Protein AF-A0A8T0TZW9-F1 (afdb_monomer)

pLDDT: mean 78.7, std 15.02, range [40.72, 93.62]

Secondary structure (DSSP, 8-state):
------S---HHHHHHHHHHHHHHH-SS-----HHHHHHHHHHHHHHHHHHHHHHHHHHHT--TT--HHHHHHHHHHHHHHHHHHHHHTT--

Nearest PDB structures (foldseek):
  7e8d-assembly1_E  TM=3.789E-01  e=7.396E+00  Homo sapiens
  8f86-assembly1_A  TM=3.909E-01  e=7.396E+00  Xenopus laevis
  6esi-assembly1_A  TM=3.722E-01  e=7.912E+00  Xenopus laevis

Organism: Panicum virgatum (NCBI:txid38727)

Radius of gyration: 19.27 Å; C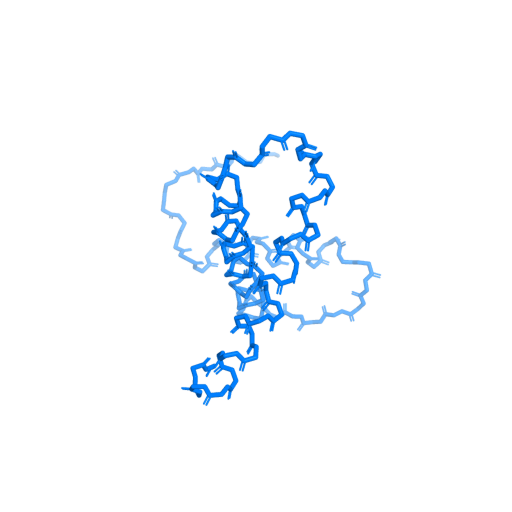α contacts (8 Å, |Δi|>4): 27; chains: 1; bounding box: 53×30×46 Å

Structure (mmCIF, N/CA/C/O backbone):
data_AF-A0A8T0TZW9-F1
#
_entry.id   AF-A0A8T0TZW9-F1
#
loop_
_atom_site.group_PDB
_atom_site.id
_atom_site.type_symbol
_atom_site.label_atom_id
_atom_site.label_alt_id
_atom_site.label_comp_id
_atom_site.label_asym_id
_atom_site.label_entity_id
_atom_site.label_seq_id
_atom_site.pdbx_PDB_ins_code
_atom_site.Cartn_x
_atom_site.Cartn_y
_atom_site.Cartn_z
_atom_site.occupancy
_atom_site.B_iso_or_equiv
_atom_site.auth_seq_id
_atom_site.auth_comp_id
_atom_site.auth_asym_id
_atom_site.auth_atom_id
_atom_site.pdbx_PDB_model_num
ATOM 1 N N . MET A 1 1 ? 28.787 -3.793 -8.088 1.00 44.34 1 MET A N 1
ATOM 2 C CA . MET A 1 1 ? 27.925 -3.127 -7.089 1.00 44.34 1 MET A CA 1
ATOM 3 C C . MET A 1 1 ? 28.022 -1.636 -7.345 1.00 44.34 1 MET A C 1
ATOM 5 O O . MET A 1 1 ? 29.062 -1.069 -7.051 1.00 44.34 1 MET A O 1
ATOM 9 N N . ASN A 1 2 ? 27.009 -1.036 -7.973 1.00 44.66 2 ASN A N 1
ATOM 10 C CA . ASN A 1 2 ? 26.997 0.401 -8.250 1.00 44.66 2 ASN A CA 1
ATOM 11 C C . ASN A 1 2 ? 26.001 1.090 -7.316 1.00 44.66 2 ASN A C 1
ATOM 13 O O . ASN A 1 2 ? 24.903 0.587 -7.087 1.00 44.66 2 ASN A O 1
ATOM 17 N N . ALA A 1 3 ? 26.465 2.185 -6.720 1.00 48.50 3 ALA A N 1
ATOM 18 C CA . ALA A 1 3 ? 25.813 2.918 -5.649 1.00 48.50 3 ALA A CA 1
ATOM 19 C C . ALA A 1 3 ? 24.457 3.497 -6.078 1.00 48.50 3 ALA A C 1
ATOM 21 O O . ALA A 1 3 ? 24.328 4.058 -7.165 1.00 48.50 3 ALA A O 1
ATOM 22 N N . VAL A 1 4 ? 23.468 3.417 -5.183 1.00 55.50 4 VAL A N 1
ATOM 23 C CA . VAL A 1 4 ? 22.208 4.161 -5.298 1.00 55.50 4 VAL A CA 1
ATOM 24 C C . VAL A 1 4 ? 22.530 5.643 -5.095 1.00 55.50 4 VAL A C 1
ATOM 26 O O . VAL A 1 4 ? 22.691 6.113 -3.971 1.00 55.50 4 VAL A O 1
ATOM 29 N N . GLN A 1 5 ? 22.694 6.363 -6.204 1.00 50.56 5 GLN A N 1
ATOM 30 C CA . GLN A 1 5 ? 22.823 7.817 -6.232 1.00 50.56 5 GLN A CA 1
ATOM 31 C C . GLN A 1 5 ? 21.423 8.418 -6.062 1.00 50.56 5 GLN A C 1
ATOM 33 O O . GLN A 1 5 ? 20.541 8.223 -6.897 1.00 50.56 5 GLN A O 1
ATOM 38 N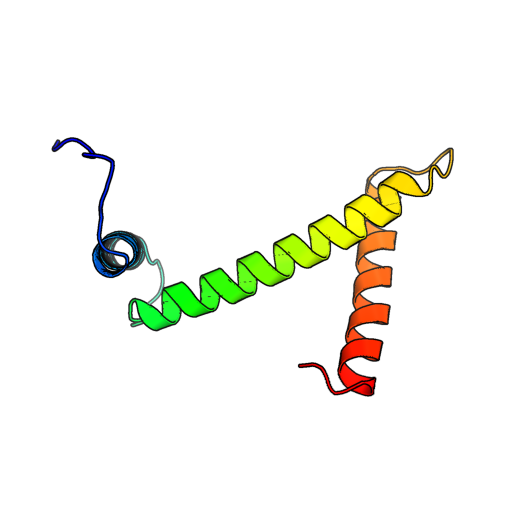 N . GLY A 1 6 ? 21.205 9.068 -4.921 1.00 66.19 6 GLY A N 1
AT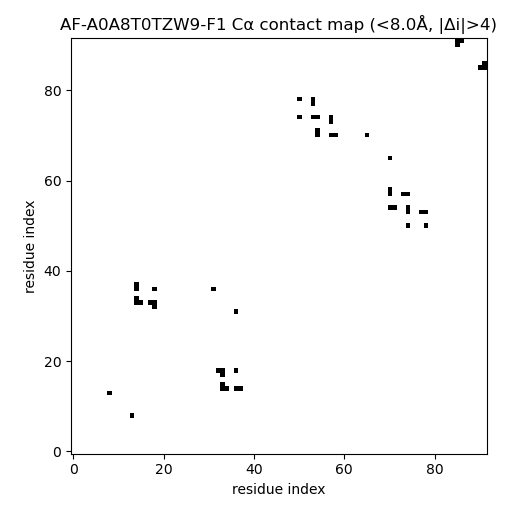OM 39 C CA . GLY A 1 6 ? 19.965 9.759 -4.598 1.00 66.19 6 GLY A CA 1
ATOM 40 C C . GLY A 1 6 ? 19.917 11.182 -5.155 1.00 66.19 6 GLY A C 1
ATOM 41 O O . GLY A 1 6 ? 20.957 11.807 -5.340 1.00 66.19 6 GLY A O 1
ATOM 42 N N . VAL A 1 7 ? 18.674 11.663 -5.284 1.00 55.53 7 VAL A N 1
ATOM 43 C CA . VAL A 1 7 ? 18.208 13.007 -5.681 1.00 55.53 7 VAL A CA 1
ATOM 44 C C . VAL A 1 7 ? 18.164 13.215 -7.203 1.00 55.53 7 VAL A C 1
ATOM 46 O O . VAL A 1 7 ? 19.188 13.315 -7.854 1.00 55.53 7 VAL A O 1
ATOM 49 N N . ASP A 1 8 ? 16.941 13.276 -7.745 1.00 59.41 8 ASP A N 1
ATOM 50 C CA . ASP A 1 8 ? 16.565 13.416 -9.167 1.00 59.41 8 ASP A CA 1
ATOM 51 C C . ASP A 1 8 ? 16.648 12.175 -10.066 1.00 59.41 8 ASP A C 1
ATOM 53 O O . ASP A 1 8 ? 17.144 12.215 -11.190 1.00 59.41 8 ASP A O 1
ATOM 57 N N . GLN A 1 9 ? 16.009 11.079 -9.645 1.00 57.66 9 GLN A N 1
ATOM 58 C CA . GLN A 1 9 ? 15.473 10.153 -10.643 1.00 57.66 9 GLN A CA 1
ATOM 59 C C . GLN A 1 9 ? 14.185 10.743 -11.235 1.00 57.66 9 GLN A C 1
ATOM 61 O O . GLN A 1 9 ? 13.200 10.871 -10.495 1.00 57.66 9 GLN A O 1
ATOM 66 N N . PRO A 1 10 ? 14.132 11.101 -12.537 1.00 69.00 10 PRO A N 1
ATOM 67 C CA . PRO A 1 10 ? 12.867 11.417 -13.177 1.00 69.00 10 PRO A CA 1
ATOM 68 C C . PRO A 1 10 ? 11.880 10.285 -12.899 1.00 69.00 10 PRO A C 1
ATOM 70 O O . PRO A 1 10 ? 12.252 9.116 -12.920 1.00 69.00 10 PRO A O 1
ATOM 73 N N . ARG A 1 11 ? 10.619 10.631 -12.619 1.00 65.06 11 ARG A N 1
ATOM 74 C CA . ARG A 1 11 ? 9.539 9.698 -12.228 1.00 65.06 11 ARG A CA 1
ATOM 75 C C . ARG A 1 11 ? 9.498 8.403 -13.060 1.00 65.06 11 ARG A C 1
ATOM 77 O O . ARG A 1 11 ? 9.078 7.375 -12.536 1.00 65.06 11 ARG A O 1
ATOM 84 N N . ALA A 1 12 ? 9.909 8.473 -14.327 1.00 68.44 12 ALA A N 1
ATOM 85 C CA . ALA A 1 12 ? 10.071 7.330 -15.220 1.00 68.44 12 ALA A CA 1
ATOM 86 C C . ALA A 1 12 ? 11.093 6.299 -14.694 1.00 68.44 12 ALA A C 1
ATOM 88 O O . ALA A 1 12 ? 10.723 5.144 -14.506 1.00 68.44 12 ALA A O 1
ATOM 89 N N . ILE A 1 13 ? 12.306 6.729 -14.322 1.00 82.62 13 ILE A N 1
ATOM 90 C CA . ILE A 1 13 ? 13.397 5.855 -13.850 1.00 82.62 13 ILE A CA 1
ATOM 91 C C . ILE A 1 13 ? 13.000 5.096 -12.578 1.00 82.62 13 ILE A C 1
ATOM 93 O O . ILE A 1 13 ? 13.293 3.912 -12.435 1.00 82.62 13 ILE A O 1
ATOM 97 N N . TYR A 1 14 ? 12.262 5.741 -11.669 1.00 85.31 14 TYR A N 1
ATOM 98 C CA . TYR A 1 14 ? 11.792 5.082 -10.447 1.00 85.31 14 TYR A CA 1
ATOM 99 C C . TYR A 1 14 ? 10.927 3.845 -10.746 1.00 85.31 14 TYR A C 1
ATOM 101 O O . TYR A 1 14 ? 11.121 2.783 -10.154 1.00 85.31 14 TYR A O 1
ATOM 109 N N . TRP A 1 15 ? 9.976 3.970 -11.677 1.00 88.75 15 TRP A N 1
ATOM 110 C CA . TRP A 1 15 ? 9.109 2.853 -12.053 1.00 88.75 15 TRP A CA 1
ATOM 111 C C . TRP A 1 15 ? 9.800 1.841 -12.958 1.00 88.75 15 TRP A C 1
ATOM 113 O O . TRP A 1 15 ? 9.458 0.666 -12.880 1.00 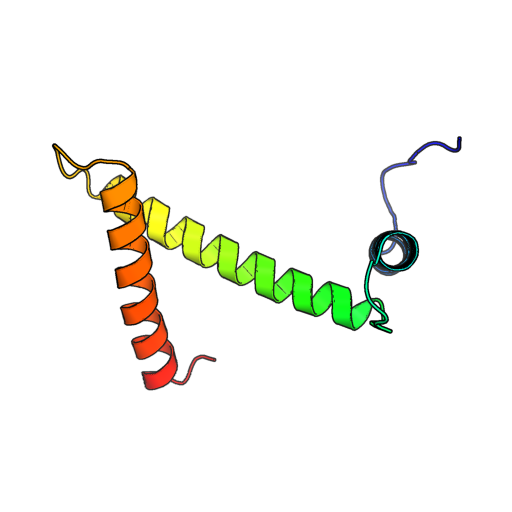88.75 15 TRP A O 1
ATOM 123 N N . GLU A 1 16 ? 10.776 2.265 -13.759 1.00 89.31 16 GLU A N 1
ATOM 124 C CA . GLU A 1 16 ? 11.626 1.368 -14.549 1.00 89.31 16 GLU A CA 1
ATOM 125 C C . GLU A 1 16 ? 12.417 0.416 -13.644 1.00 89.31 16 GLU A C 1
ATOM 127 O O . GLU A 1 16 ? 12.342 -0.795 -13.833 1.00 89.31 16 GLU A O 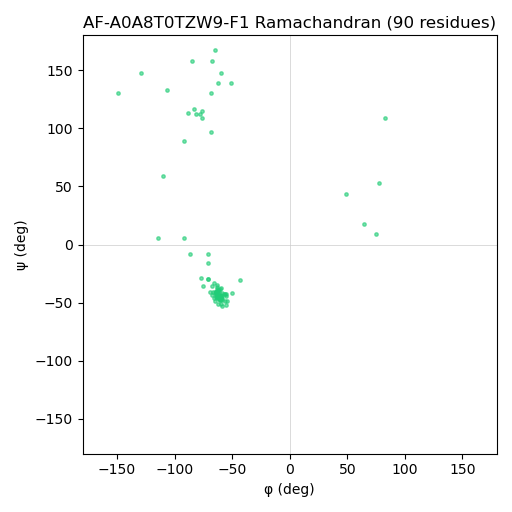1
ATOM 132 N N . ILE A 1 17 ? 13.054 0.922 -12.582 1.00 91.12 17 ILE A N 1
ATOM 133 C CA . ILE A 1 17 ? 13.781 0.080 -11.615 1.00 91.12 17 ILE A CA 1
ATOM 134 C C . ILE A 1 17 ? 12.839 -0.912 -10.924 1.00 91.12 17 ILE A C 1
ATOM 136 O O . ILE A 1 17 ? 13.159 -2.091 -10.772 1.00 91.12 17 ILE A O 1
ATOM 140 N N . ILE A 1 18 ? 11.656 -0.451 -10.502 1.00 91.00 18 ILE A N 1
ATOM 141 C CA . ILE A 1 18 ? 10.653 -1.324 -9.877 1.00 91.00 18 ILE A CA 1
ATOM 142 C C . ILE A 1 18 ? 10.171 -2.390 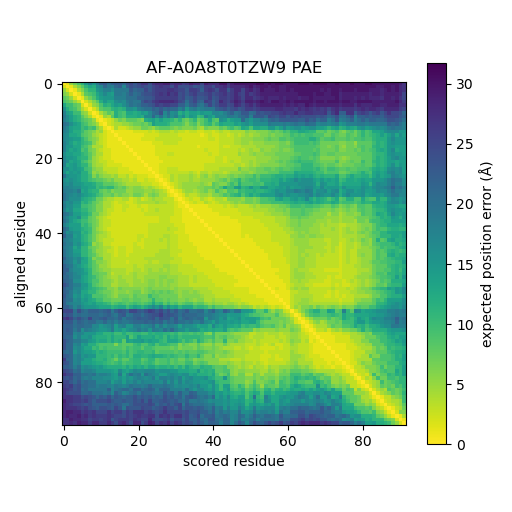-10.861 1.00 91.00 18 ILE A C 1
ATOM 144 O O . ILE A 1 18 ? 9.972 -3.538 -10.467 1.00 91.00 18 ILE A O 1
ATOM 148 N N . HIS A 1 19 ? 9.971 -2.022 -12.123 1.00 92.06 19 HIS A N 1
ATOM 149 C CA . HIS A 1 19 ? 9.548 -2.933 -13.174 1.00 92.06 19 HIS A CA 1
ATOM 150 C C . HIS A 1 19 ? 10.610 -4.002 -13.446 1.00 92.06 19 HIS A C 1
ATOM 152 O O . HIS A 1 19 ? 10.286 -5.187 -13.411 1.00 92.06 19 HIS A O 1
ATOM 158 N N . GLU A 1 20 ? 11.877 -3.621 -13.618 1.00 91.44 20 GLU A N 1
ATOM 159 C CA . GLU A 1 20 ? 12.989 -4.568 -13.765 1.00 91.44 20 GLU A CA 1
ATOM 160 C C . GLU A 1 20 ? 13.068 -5.532 -12.576 1.00 91.44 20 GLU A C 1
ATOM 162 O O . GLU A 1 20 ? 13.103 -6.752 -12.756 1.00 91.44 20 GLU A O 1
ATOM 167 N N . TYR A 1 21 ? 13.007 -5.000 -11.352 1.00 92.56 21 TYR A N 1
ATOM 168 C CA . TYR A 1 21 ? 13.021 -5.816 -10.141 1.00 92.56 21 TYR A CA 1
ATOM 169 C C . TYR A 1 21 ? 11.823 -6.777 -10.075 1.00 92.56 21 TYR A C 1
ATOM 171 O O . TYR A 1 21 ? 11.992 -7.950 -9.738 1.00 92.56 21 TYR A O 1
ATOM 179 N N . TYR A 1 22 ? 10.622 -6.306 -10.422 1.00 90.88 22 TYR A N 1
ATOM 180 C CA . TYR A 1 22 ? 9.403 -7.115 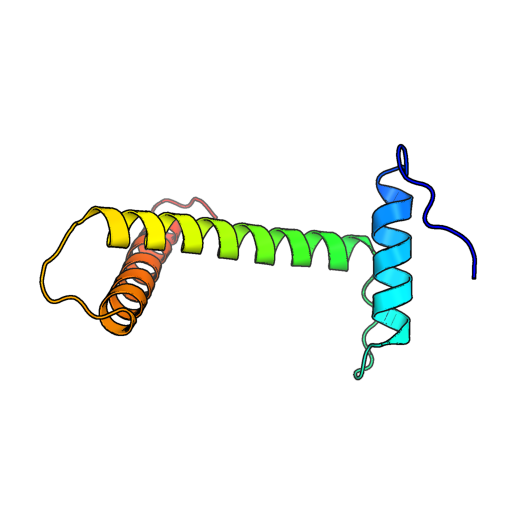-10.456 1.00 90.88 22 TYR A CA 1
ATOM 181 C C . TYR A 1 22 ? 9.506 -8.261 -11.467 1.00 90.88 22 TYR A C 1
ATOM 183 O O . TYR A 1 22 ? 9.164 -9.394 -11.138 1.00 90.88 22 TYR A O 1
ATOM 191 N N . HIS A 1 23 ? 10.007 -7.995 -12.674 1.00 91.56 23 HIS A N 1
ATOM 192 C CA . HIS A 1 23 ? 10.140 -9.014 -13.715 1.00 91.56 23 HIS A CA 1
ATOM 193 C C . HIS A 1 23 ? 11.235 -10.041 -13.418 1.00 91.56 23 HIS A C 1
ATOM 195 O O . HIS A 1 23 ? 11.086 -11.196 -13.813 1.00 91.56 23 HIS A O 1
ATOM 201 N N . LEU A 1 24 ? 12.288 -9.656 -12.692 1.00 93.62 24 LEU A N 1
ATOM 202 C CA . LEU A 1 24 ? 13.349 -10.572 -12.273 1.00 93.62 24 LEU A CA 1
ATOM 203 C C . LEU A 1 24 ? 12.893 -11.565 -11.187 1.00 93.62 24 LEU A C 1
ATOM 205 O O . LEU A 1 24 ? 13.408 -12.676 -11.126 1.00 93.62 24 LEU A O 1
ATOM 209 N N . HIS A 1 25 ? 11.931 -11.177 -10.342 1.00 92.62 25 HIS A N 1
ATOM 210 C CA . HIS A 1 25 ? 11.509 -11.957 -9.168 1.00 92.62 25 HIS A CA 1
ATOM 211 C C . HIS A 1 25 ? 10.066 -12.477 -9.246 1.00 92.62 25 HIS A C 1
ATOM 213 O O . HIS A 1 25 ? 9.563 -13.033 -8.268 1.00 92.62 25 HIS A O 1
ATOM 219 N N . LYS A 1 26 ? 9.359 -12.290 -10.368 1.00 89.19 26 LYS A N 1
ATOM 220 C CA . LYS A 1 26 ? 8.000 -12.826 -10.521 1.00 89.19 26 LYS A CA 1
ATOM 221 C C . LYS A 1 26 ? 8.047 -14.356 -10.591 1.00 89.19 26 LYS A C 1
ATOM 223 O O . LYS A 1 26 ? 8.781 -14.933 -11.384 1.00 89.19 26 LYS A O 1
ATOM 228 N N . GLU A 1 27 ? 7.210 -15.011 -9.794 1.00 92.50 27 GLU A N 1
ATOM 229 C CA . GLU A 1 27 ? 7.048 -16.475 -9.816 1.00 92.50 27 GLU A CA 1
ATOM 230 C C . GLU A 1 27 ? 6.014 -16.941 -10.855 1.00 92.50 27 GLU A C 1
ATOM 232 O O . GLU A 1 27 ? 5.846 -18.134 -11.093 1.00 92.50 27 GLU A O 1
ATOM 237 N N . PHE A 1 28 ? 5.290 -16.002 -11.466 1.00 89.31 28 PHE A N 1
ATOM 238 C CA . PHE A 1 28 ? 4.194 -16.264 -12.393 1.00 89.31 28 PHE A CA 1
ATOM 239 C C . PHE A 1 28 ? 4.382 -15.472 -13.681 1.00 89.31 28 PHE A C 1
ATOM 241 O O . PHE A 1 28 ? 4.896 -14.349 -13.666 1.00 89.31 28 PHE A O 1
ATOM 248 N N . ASP A 1 29 ? 3.926 -16.035 -14.800 1.00 83.19 29 ASP A N 1
ATOM 249 C CA . ASP A 1 29 ? 4.054 -15.347 -16.073 1.00 83.19 29 ASP A CA 1
ATOM 250 C C . ASP A 1 29 ? 3.028 -14.218 -16.198 1.00 83.19 29 ASP A C 1
ATOM 252 O O . ASP A 1 29 ? 1.813 -14.415 -16.269 1.00 83.19 29 ASP A O 1
ATOM 256 N N . ASN A 1 30 ? 3.533 -12.993 -16.130 1.00 82.50 30 ASN A N 1
ATOM 257 C CA . ASN A 1 30 ? 2.742 -11.786 -16.212 1.00 82.50 30 ASN A CA 1
ATOM 258 C C . ASN A 1 30 ? 3.552 -10.657 -16.845 1.00 82.50 30 ASN A C 1
ATOM 260 O O . ASN A 1 30 ? 4.672 -10.384 -16.408 1.00 82.50 30 ASN A O 1
ATOM 264 N N . ASP A 1 31 ? 2.961 -9.995 -17.839 1.00 84.38 31 ASP A N 1
ATOM 265 C CA . ASP A 1 31 ? 3.619 -8.952 -18.628 1.00 84.38 31 ASP A CA 1
ATOM 266 C C . ASP A 1 31 ? 3.048 -7.556 -18.327 1.00 84.38 31 ASP A C 1
ATOM 268 O O . ASP A 1 31 ? 2.440 -6.881 -19.158 1.00 84.38 31 ASP A O 1
ATOM 272 N N . ARG A 1 32 ? 3.131 -7.149 -17.055 1.00 86.94 32 ARG A N 1
ATOM 273 C CA . ARG A 1 32 ? 2.661 -5.831 -16.608 1.00 86.94 32 ARG A CA 1
ATOM 274 C C . ARG A 1 32 ? 3.724 -4.777 -16.872 1.00 86.94 32 ARG A C 1
ATOM 276 O O . ARG A 1 32 ? 4.729 -4.752 -16.181 1.00 86.94 32 ARG A O 1
ATOM 283 N N . ASN A 1 33 ? 3.405 -3.817 -17.732 1.00 89.06 33 ASN A N 1
ATOM 284 C CA . ASN A 1 33 ? 4.244 -2.635 -17.913 1.00 89.06 33 ASN A CA 1
ATOM 285 C C . ASN A 1 33 ? 4.317 -1.738 -16.652 1.00 89.06 33 ASN A C 1
ATOM 287 O O . ASN A 1 33 ? 3.508 -1.850 -15.719 1.00 89.06 33 ASN A O 1
ATOM 291 N N . CYS A 1 34 ? 5.261 -0.790 -16.656 1.00 89.94 34 CYS A N 1
ATOM 292 C CA . CYS A 1 34 ? 5.487 0.174 -15.572 1.00 89.94 34 CYS A CA 1
ATOM 293 C C . CYS A 1 34 ? 4.208 0.906 -15.124 1.00 89.94 34 CYS A C 1
ATOM 295 O O . CYS A 1 34 ? 3.962 1.047 -13.926 1.00 89.94 34 CYS A O 1
ATOM 297 N N . ASN A 1 35 ? 3.354 1.325 -16.066 1.00 89.12 35 ASN A N 1
ATOM 298 C CA . ASN A 1 35 ? 2.113 2.046 -15.759 1.00 89.12 35 ASN A CA 1
ATOM 299 C C . ASN A 1 35 ? 1.110 1.165 -15.004 1.00 89.12 35 ASN A C 1
ATOM 301 O O . ASN A 1 35 ? 0.480 1.619 -14.047 1.00 89.12 35 ASN A O 1
ATOM 305 N N . CYS A 1 36 ? 0.985 -0.105 -15.391 1.00 89.88 36 CYS A N 1
ATOM 306 C CA . CYS A 1 36 ? 0.144 -1.077 -14.699 1.00 89.88 36 CYS A CA 1
ATOM 307 C C . CYS A 1 36 ? 0.621 -1.311 -13.259 1.00 89.88 36 CYS A C 1
ATOM 309 O O . CYS A 1 36 ? -0.203 -1.416 -12.347 1.00 89.88 36 CYS A O 1
ATOM 311 N N . LEU A 1 37 ? 1.938 -1.381 -13.034 1.00 91.06 37 LEU A N 1
ATOM 312 C CA . LEU A 1 37 ? 2.509 -1.501 -11.689 1.00 91.06 37 LEU A CA 1
ATOM 313 C C . LEU A 1 37 ? 2.242 -0.242 -10.857 1.00 91.06 37 LEU A C 1
ATOM 315 O O . LEU A 1 37 ? 1.755 -0.355 -9.730 1.00 91.06 37 LEU A O 1
ATOM 319 N N . ALA A 1 38 ? 2.459 0.938 -11.440 1.00 91.56 38 ALA A N 1
ATOM 320 C CA . ALA A 1 38 ? 2.217 2.219 -10.790 1.00 91.56 38 ALA A CA 1
ATOM 321 C C . ALA A 1 38 ? 0.760 2.399 -10.362 1.00 91.56 38 ALA A C 1
ATOM 323 O O . ALA A 1 38 ? 0.477 2.756 -9.217 1.00 91.56 38 ALA A O 1
ATOM 324 N N . HIS A 1 39 ? -0.177 2.097 -11.260 1.00 90.56 39 HIS A N 1
ATOM 325 C CA . HIS A 1 39 ? -1.602 2.206 -10.979 1.00 90.56 39 HIS A CA 1
ATOM 326 C C . HIS A 1 39 ? -2.042 1.241 -9.870 1.00 90.56 39 HIS A C 1
ATOM 328 O O . HIS A 1 39 ? -2.721 1.641 -8.924 1.00 90.56 39 HIS A O 1
ATOM 334 N N . ARG A 1 40 ? -1.598 -0.022 -9.926 1.00 91.69 40 ARG A N 1
ATOM 335 C CA . ARG A 1 40 ? -1.913 -1.018 -8.890 1.00 91.69 40 ARG A CA 1
ATOM 336 C C . ARG A 1 40 ? -1.331 -0.641 -7.534 1.00 91.69 40 ARG A C 1
ATOM 338 O O . ARG A 1 40 ? -2.020 -0.784 -6.527 1.00 91.69 40 ARG A O 1
ATOM 345 N N . TRP A 1 41 ? -0.096 -0.143 -7.503 1.00 92.94 41 TRP A N 1
ATOM 346 C CA . TRP A 1 41 ? 0.498 0.389 -6.281 1.00 92.94 41 TRP A CA 1
ATOM 347 C C . TRP A 1 41 ? -0.322 1.553 -5.722 1.00 92.94 41 TRP A C 1
ATOM 349 O O . TRP A 1 41 ? -0.611 1.565 -4.529 1.00 92.94 41 TRP A O 1
ATOM 359 N N . GLY A 1 42 ? -0.767 2.473 -6.583 1.00 92.94 42 GLY A N 1
ATOM 360 C CA . GLY A 1 42 ? -1.660 3.571 -6.211 1.00 92.94 42 GLY A CA 1
ATOM 361 C C . GLY A 1 42 ? -2.940 3.085 -5.529 1.00 92.94 42 GLY A C 1
ATOM 362 O O . GLY A 1 42 ? -3.261 3.553 -4.438 1.00 92.94 42 GLY A O 1
ATOM 363 N N . ILE A 1 43 ? -3.614 2.084 -6.105 1.00 91.00 43 ILE A N 1
ATOM 364 C CA . ILE A 1 43 ? -4.821 1.481 -5.514 1.00 91.00 43 ILE A CA 1
ATOM 365 C C . ILE A 1 43 ? -4.514 0.861 -4.144 1.00 91.00 43 ILE A C 1
ATOM 367 O O . ILE A 1 43 ? -5.243 1.091 -3.180 1.00 91.00 43 ILE A O 1
ATOM 371 N N . ILE A 1 44 ? -3.440 0.072 -4.029 1.00 92.31 44 ILE A N 1
ATOM 372 C CA . ILE A 1 44 ? -3.061 -0.565 -2.758 1.00 92.31 44 ILE A CA 1
ATOM 373 C C . ILE A 1 44 ? -2.785 0.503 -1.698 1.00 92.31 44 ILE A C 1
ATOM 375 O O . ILE A 1 44 ? -3.315 0.425 -0.589 1.00 92.31 44 ILE A O 1
ATOM 379 N N . LEU A 1 45 ? -1.999 1.520 -2.052 1.00 91.62 45 LEU A N 1
ATOM 380 C CA . LEU A 1 45 ? -1.643 2.620 -1.168 1.00 91.62 45 LE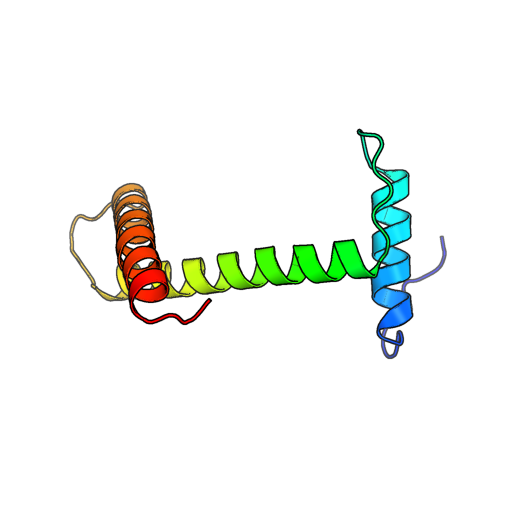U A CA 1
ATOM 381 C C . LEU A 1 45 ? -2.884 3.384 -0.695 1.00 91.62 45 LEU A C 1
ATOM 383 O O . LEU A 1 45 ? -3.022 3.665 0.496 1.00 91.62 45 LEU A O 1
ATOM 387 N N . GLU A 1 46 ? -3.812 3.685 -1.602 1.00 90.94 46 GLU A N 1
ATOM 388 C CA . GLU A 1 46 ? -5.079 4.333 -1.273 1.00 90.94 46 GLU A CA 1
ATOM 389 C C . GLU A 1 46 ? -5.893 3.499 -0.274 1.00 90.94 46 GLU A C 1
ATOM 391 O O . GLU A 1 46 ? -6.350 4.013 0.752 1.00 90.94 46 GLU A O 1
ATOM 396 N N . MET A 1 47 ? -6.037 2.197 -0.531 1.00 87.69 47 MET A N 1
ATOM 397 C CA . MET A 1 47 ? -6.795 1.294 0.337 1.00 87.69 47 MET A CA 1
ATOM 398 C C . MET A 1 47 ? -6.157 1.159 1.726 1.00 87.69 47 MET A C 1
ATOM 400 O O . MET A 1 47 ? -6.868 1.188 2.735 1.00 87.69 47 MET A O 1
ATOM 404 N N . VAL A 1 48 ? -4.825 1.075 1.799 1.00 92.06 48 VAL A N 1
ATOM 405 C CA . VAL A 1 48 ? -4.074 1.052 3.065 1.00 92.06 48 VAL A CA 1
ATOM 406 C C . VAL A 1 48 ? -4.262 2.361 3.833 1.00 92.06 48 VAL A C 1
ATOM 408 O O . VAL A 1 48 ? -4.526 2.334 5.036 1.00 92.06 48 VAL A O 1
ATOM 411 N N . ASN A 1 49 ? -4.208 3.508 3.155 1.00 90.81 49 ASN A N 1
ATOM 412 C CA . ASN A 1 49 ? -4.418 4.812 3.784 1.00 90.81 49 ASN A CA 1
ATOM 413 C C . ASN A 1 49 ? -5.841 4.973 4.334 1.00 90.81 49 ASN A C 1
ATOM 415 O O . ASN A 1 49 ? -6.010 5.432 5.468 1.00 90.81 49 ASN A O 1
ATOM 419 N N . LYS A 1 50 ? -6.864 4.534 3.590 1.00 88.12 50 LYS A N 1
ATOM 420 C CA . LYS A 1 50 ? -8.255 4.505 4.075 1.00 88.12 50 LYS A CA 1
ATOM 421 C C . LYS A 1 50 ? -8.390 3.626 5.318 1.00 88.12 50 LYS A C 1
ATOM 423 O O . LYS A 1 50 ? -8.972 4.057 6.315 1.00 88.12 50 LYS A O 1
ATOM 428 N N . PHE A 1 51 ? -7.797 2.429 5.295 1.00 88.31 51 PHE A N 1
ATOM 429 C CA . PHE A 1 51 ? -7.796 1.530 6.448 1.00 88.31 51 PHE A CA 1
ATOM 430 C C . PHE A 1 51 ? -7.120 2.158 7.668 1.00 88.31 51 PHE A C 1
ATOM 432 O O . PHE A 1 51 ? -7.694 2.150 8.757 1.00 88.31 51 PHE A O 1
ATOM 439 N N . ARG A 1 52 ? -5.942 2.762 7.482 1.00 91.38 52 ARG A N 1
ATOM 440 C CA . ARG A 1 52 ? -5.227 3.485 8.538 1.00 91.38 52 ARG A CA 1
ATOM 441 C C . ARG A 1 52 ? -6.090 4.596 9.140 1.00 91.38 52 ARG A C 1
ATOM 443 O O . ARG A 1 52 ? -6.132 4.736 10.361 1.00 91.38 52 ARG A O 1
ATOM 450 N N . GLY A 1 53 ? -6.814 5.346 8.308 1.00 88.50 53 GLY A N 1
ATOM 451 C CA . GLY A 1 53 ? -7.770 6.360 8.754 1.00 88.50 53 GLY A CA 1
ATOM 452 C C . GLY A 1 53 ? -8.866 5.777 9.649 1.00 88.50 53 GLY A C 1
ATOM 453 O O . GLY A 1 53 ? -9.056 6.240 10.777 1.00 88.50 53 GLY A O 1
ATOM 454 N N . TRP A 1 54 ? -9.551 4.724 9.190 1.00 87.31 54 TRP A N 1
ATOM 455 C CA . TRP A 1 54 ? -10.596 4.049 9.971 1.00 87.31 54 TRP A CA 1
ATOM 456 C C . TRP A 1 54 ? -10.067 3.470 11.281 1.00 87.31 54 TRP A C 1
ATOM 458 O O . TRP A 1 54 ? -10.694 3.653 12.325 1.00 87.31 54 TRP A O 1
ATOM 468 N N . TYR A 1 55 ? -8.906 2.819 11.248 1.00 88.69 55 TYR A N 1
ATOM 469 C CA . TYR A 1 55 ? -8.279 2.257 12.437 1.00 88.69 55 TYR A CA 1
ATOM 470 C C . TYR A 1 55 ? -7.941 3.359 13.454 1.00 88.69 55 TYR A C 1
ATOM 472 O O . TYR A 1 55 ? -8.287 3.239 14.628 1.00 88.69 55 TYR A O 1
ATOM 480 N N . GLY A 1 56 ? -7.392 4.493 13.000 1.00 88.44 56 GLY A N 1
ATOM 481 C CA . GLY A 1 56 ? -7.153 5.657 13.855 1.00 88.44 56 GLY A CA 1
ATOM 482 C C . GLY A 1 56 ? -8.434 6.218 14.486 1.00 88.44 56 GLY A C 1
ATOM 483 O O . GLY A 1 56 ? -8.428 6.602 15.655 1.00 88.44 56 GLY A O 1
ATOM 484 N N . HIS A 1 57 ? -9.558 6.226 13.760 1.00 86.38 57 HIS A N 1
ATOM 485 C CA . HIS A 1 57 ? -10.856 6.590 14.341 1.00 86.38 57 HIS A CA 1
ATOM 486 C C . HIS A 1 57 ? -11.314 5.604 15.419 1.00 86.38 57 HIS A C 1
ATOM 488 O O . HIS A 1 57 ? -11.831 6.043 16.443 1.00 86.38 57 HIS A O 1
ATOM 494 N N . VAL A 1 58 ? -11.129 4.297 15.212 1.00 86.44 58 VAL A N 1
ATOM 495 C CA . VAL A 1 58 ? -11.467 3.271 16.212 1.00 86.44 58 VAL A CA 1
ATOM 496 C C . VAL A 1 58 ? -10.602 3.431 17.462 1.00 86.44 58 VAL A C 1
ATOM 498 O O . VAL A 1 58 ? -11.129 3.410 18.570 1.00 86.44 58 VAL A O 1
ATOM 501 N N . GLN A 1 59 ? -9.301 3.670 17.296 1.00 86.12 59 GLN A N 1
ATOM 502 C CA . GLN A 1 59 ? -8.370 3.865 18.407 1.00 86.12 59 GLN A CA 1
ATOM 503 C C . GLN A 1 59 ? -8.714 5.104 19.250 1.00 86.12 59 GLN A C 1
ATOM 505 O O . GLN A 1 59 ? -8.649 5.047 20.476 1.00 86.12 59 GLN A O 1
ATOM 510 N N . ARG A 1 60 ? -9.151 6.202 18.618 1.00 86.75 60 ARG A N 1
ATOM 511 C CA . ARG A 1 60 ? -9.544 7.441 19.316 1.00 86.75 60 ARG A CA 1
ATOM 512 C C . ARG A 1 60 ? -10.854 7.350 20.104 1.00 86.75 60 ARG A C 1
ATOM 514 O O . ARG A 1 60 ? -11.091 8.208 20.942 1.00 86.75 60 ARG A O 1
ATOM 521 N N . ARG A 1 61 ? -11.706 6.342 19.871 1.00 82.12 61 ARG A N 1
ATOM 522 C CA . ARG A 1 61 ? -12.982 6.189 20.604 1.00 82.12 61 ARG A CA 1
ATOM 523 C C . ARG A 1 61 ? -12.815 5.764 22.072 1.00 82.12 61 ARG A C 1
ATOM 525 O O . ARG A 1 61 ? -13.807 5.767 22.786 1.00 82.12 61 ARG A O 1
ATOM 532 N N . ALA A 1 62 ? -11.597 5.420 22.512 1.00 63.69 62 ALA A N 1
ATOM 533 C CA . ALA A 1 62 ? -11.233 5.174 23.916 1.00 63.69 62 ALA A CA 1
ATOM 534 C C . ALA A 1 62 ? -12.186 4.230 24.683 1.00 63.69 62 ALA A C 1
ATOM 536 O O . ALA A 1 62 ? -12.550 4.482 25.828 1.00 63.69 62 ALA A O 1
ATOM 537 N N . GLN A 1 63 ? -12.596 3.123 24.059 1.00 73.19 63 GLN A N 1
ATOM 538 C CA . GLN A 1 63 ? -13.465 2.141 24.705 1.00 73.19 63 GLN A CA 1
ATOM 539 C C . GLN A 1 63 ? -12.629 1.206 25.597 1.00 73.19 63 GLN A C 1
ATOM 541 O O . GLN A 1 63 ? -11.800 0.434 25.100 1.00 73.19 63 GLN A O 1
ATOM 546 N N . SER A 1 64 ? -12.820 1.296 26.915 1.00 72.00 64 SER A N 1
ATOM 547 C CA . SER A 1 64 ? -12.136 0.448 27.899 1.00 72.00 64 SER A CA 1
ATOM 548 C C . SER A 1 64 ? -12.439 -1.039 27.662 1.00 72.00 64 SER A C 1
ATOM 550 O O . SER A 1 64 ? -13.501 -1.403 27.162 1.00 72.00 64 SER A O 1
ATOM 552 N N . GLY A 1 65 ? -11.470 -1.910 27.958 1.00 75.31 65 GLY A N 1
ATOM 553 C CA . GLY A 1 65 ? -11.618 -3.364 27.786 1.00 75.31 65 GLY A CA 1
ATOM 554 C C . GLY A 1 65 ? -11.555 -3.873 26.338 1.00 75.31 65 GLY A C 1
ATOM 555 O O . GLY A 1 65 ? -11.815 -5.048 26.092 1.00 75.31 65 GLY A O 1
ATOM 556 N N . THR A 1 66 ? -11.200 -3.029 25.364 1.00 78.81 66 THR A N 1
ATOM 557 C CA . THR A 1 66 ? -11.166 -3.433 23.949 1.00 78.81 66 THR A CA 1
ATOM 558 C C . THR A 1 66 ? -9.812 -4.030 23.560 1.00 78.81 66 THR A C 1
ATOM 560 O O . THR A 1 66 ? -8.807 -3.321 23.483 1.00 78.81 66 THR A O 1
ATOM 563 N N . THR A 1 67 ? -9.787 -5.325 23.240 1.00 85.12 67 THR A N 1
ATOM 564 C CA . THR A 1 67 ? -8.607 -6.004 22.680 1.00 85.12 67 THR A CA 1
ATOM 565 C C . THR A 1 67 ? -8.290 -5.509 21.267 1.00 85.12 67 THR A C 1
ATOM 567 O O . THR A 1 67 ? -9.162 -5.034 20.539 1.00 85.12 67 THR A O 1
ATOM 570 N N . GLU A 1 68 ? -7.043 -5.676 20.837 1.00 84.31 68 GLU A N 1
ATOM 571 C CA . GLU A 1 68 ? -6.586 -5.307 19.496 1.00 84.31 68 GLU A CA 1
ATOM 572 C C . GLU A 1 68 ? -7.410 -5.960 18.374 1.00 84.31 68 GLU A C 1
ATOM 574 O O . GLU A 1 68 ? -7.860 -5.287 17.445 1.00 84.31 68 GLU A O 1
ATOM 579 N N . TYR A 1 69 ? -7.738 -7.245 18.524 1.00 85.75 69 TYR A N 1
ATOM 580 C CA . TYR A 1 69 ? -8.642 -7.955 17.618 1.00 85.75 69 TYR A CA 1
ATOM 581 C C . TYR A 1 69 ? -10.020 -7.279 17.507 1.00 85.75 69 TYR A C 1
ATOM 583 O O . TYR A 1 69 ? -10.538 -7.085 16.406 1.00 85.75 69 TYR A O 1
ATOM 591 N N . CYS A 1 70 ? -10.597 -6.831 18.625 1.00 82.94 70 CYS A N 1
ATOM 592 C CA . CYS A 1 70 ? -11.885 -6.135 18.633 1.00 82.94 70 CYS A CA 1
ATOM 593 C C . CYS A 1 70 ? -11.825 -4.811 17.851 1.00 82.94 70 CYS A C 1
ATOM 595 O O . CYS A 1 70 ? -12.785 -4.456 17.156 1.00 82.94 70 CYS A O 1
ATOM 597 N N . LYS A 1 71 ? -10.685 -4.105 17.887 1.00 85.06 71 LYS A N 1
ATOM 598 C CA . LYS A 1 71 ? -10.467 -2.892 17.082 1.00 85.06 71 LYS A CA 1
ATOM 599 C C . LYS A 1 71 ? -10.397 -3.214 15.590 1.00 85.06 71 LYS A C 1
ATOM 601 O O . LYS A 1 71 ? -11.048 -2.533 14.796 1.00 85.06 71 LYS A O 1
ATOM 606 N N . LEU A 1 72 ? -9.686 -4.277 15.206 1.00 86.75 72 LEU A N 1
ATOM 607 C CA . LEU A 1 72 ? -9.596 -4.735 13.813 1.00 86.75 72 LEU A CA 1
ATOM 608 C C . LEU A 1 72 ? -10.967 -5.149 13.261 1.00 86.75 72 LEU A C 1
ATOM 610 O O . LEU A 1 72 ? -11.362 -4.709 12.178 1.00 86.75 72 LEU A O 1
ATOM 614 N N . VAL A 1 73 ? -11.744 -5.913 14.035 1.00 87.25 73 VAL A N 1
ATOM 615 C CA . VAL A 1 73 ? -13.118 -6.295 13.672 1.00 87.25 73 VAL A CA 1
ATOM 616 C C . VAL A 1 73 ? -13.993 -5.051 13.496 1.00 87.25 73 VAL A C 1
ATOM 618 O O . VAL A 1 73 ? -14.714 -4.938 12.503 1.00 87.25 73 VAL A O 1
ATOM 621 N N . THR A 1 74 ? -13.898 -4.073 14.396 1.00 84.31 74 THR A N 1
ATOM 622 C CA . THR A 1 74 ? -14.661 -2.816 14.306 1.00 84.31 74 THR A CA 1
ATOM 623 C C . THR A 1 74 ? -14.257 -1.976 13.090 1.00 84.31 74 THR A C 1
ATOM 625 O O . THR A 1 74 ? -15.121 -1.454 12.377 1.00 84.31 74 THR A O 1
ATOM 628 N N . CYS A 1 75 ? -12.959 -1.897 12.793 1.00 86.00 75 CYS A N 1
ATOM 629 C CA . CYS A 1 75 ? -12.432 -1.230 11.604 1.00 86.00 75 CYS A CA 1
ATOM 630 C C . CYS A 1 75 ? -12.963 -1.894 10.319 1.00 86.00 75 CYS A C 1
ATOM 632 O O . CYS A 1 75 ? -13.483 -1.220 9.428 1.00 86.00 75 CYS A O 1
ATOM 634 N N . SER A 1 76 ? -12.959 -3.231 10.265 1.00 83.44 76 SER A N 1
ATOM 635 C CA . SER A 1 76 ? -13.478 -3.994 9.121 1.00 83.44 76 SER A CA 1
ATOM 636 C C . SER A 1 76 ? -14.986 -3.793 8.890 1.00 83.44 76 SER A C 1
ATOM 638 O O . SER A 1 76 ? -15.435 -3.697 7.745 1.00 83.44 76 SER A O 1
ATOM 640 N N . LYS A 1 77 ? -15.781 -3.662 9.962 1.00 82.12 77 LYS A N 1
ATOM 641 C CA . LYS A 1 77 ? -17.219 -3.345 9.887 1.00 82.12 77 LYS A CA 1
ATOM 642 C C . LYS A 1 77 ? -17.450 -1.913 9.401 1.00 82.12 77 LYS A C 1
ATOM 644 O O . LYS A 1 77 ? -18.322 -1.678 8.565 1.00 82.12 77 LYS A O 1
ATOM 649 N N . THR A 1 78 ? -16.637 -0.971 9.876 1.00 76.62 78 THR A N 1
ATOM 650 C CA . THR A 1 78 ? -16.664 0.436 9.446 1.00 76.62 78 THR A CA 1
ATOM 651 C C . THR A 1 78 ? -16.354 0.569 7.952 1.00 76.62 78 THR A C 1
ATOM 653 O O . THR A 1 78 ? -17.057 1.299 7.254 1.00 76.62 78 THR A O 1
ATOM 656 N N . ARG A 1 79 ? -15.397 -0.213 7.423 1.00 77.38 79 ARG A N 1
ATOM 657 C CA . ARG A 1 79 ? -15.142 -0.318 5.974 1.00 77.38 79 ARG A CA 1
ATOM 658 C C . ARG A 1 79 ? -16.393 -0.711 5.194 1.00 77.38 79 ARG A C 1
ATOM 660 O O . ARG A 1 79 ? -16.726 -0.032 4.233 1.00 77.38 79 ARG A O 1
ATOM 667 N N . LYS A 1 80 ? -17.082 -1.793 5.587 1.00 70.38 80 LYS A N 1
ATOM 668 C CA . LYS A 1 80 ? -18.277 -2.287 4.871 1.00 70.38 80 LYS A CA 1
ATOM 669 C C . LYS A 1 80 ? -19.382 -1.228 4.810 1.00 70.38 80 LYS A C 1
ATOM 671 O O . LYS A 1 80 ? -19.978 -1.034 3.756 1.00 70.38 80 LYS A O 1
ATOM 676 N N . ARG A 1 81 ? -19.600 -0.502 5.914 1.00 67.94 81 ARG A N 1
ATOM 677 C CA . ARG A 1 81 ? -20.565 0.609 5.974 1.00 67.94 81 ARG A CA 1
ATOM 678 C C . ARG A 1 81 ? -20.181 1.735 5.014 1.00 67.94 81 ARG A C 1
ATOM 680 O O . ARG A 1 81 ? -21.002 2.116 4.187 1.00 67.94 81 ARG A O 1
ATOM 687 N N . ASN A 1 82 ? -18.935 2.207 5.075 1.00 67.12 82 ASN A N 1
ATOM 688 C CA . ASN A 1 82 ? -18.455 3.301 4.224 1.00 67.12 82 ASN A CA 1
ATOM 689 C C . ASN A 1 82 ? -18.373 2.920 2.741 1.00 67.12 82 ASN A C 1
ATOM 691 O O . ASN A 1 82 ? -18.694 3.748 1.904 1.00 67.12 82 ASN A O 1
ATOM 695 N N . HIS A 1 83 ? -18.010 1.678 2.408 1.00 65.69 83 HIS A N 1
ATOM 696 C CA . HIS A 1 83 ? -18.055 1.179 1.031 1.00 65.69 83 HIS A CA 1
ATOM 697 C C . HIS A 1 83 ? -19.489 1.174 0.495 1.00 65.69 83 HIS A C 1
ATOM 699 O O . HIS A 1 83 ? -19.718 1.658 -0.605 1.00 65.69 83 HIS A O 1
ATOM 705 N N . SER A 1 84 ? -20.469 0.701 1.282 1.00 60.44 84 SER A N 1
ATOM 706 C CA . SER A 1 84 ? -21.876 0.772 0.864 1.00 60.44 84 SER A CA 1
ATOM 707 C C . SER A 1 84 ? -22.345 2.217 0.679 1.00 60.44 84 SER A C 1
ATOM 709 O O . SER A 1 84 ? -23.017 2.500 -0.302 1.00 60.44 84 SER A O 1
ATOM 711 N N . LEU A 1 85 ? -21.923 3.146 1.551 1.00 55.81 85 LEU A N 1
ATOM 712 C CA . LEU A 1 85 ? -22.217 4.569 1.382 1.00 55.81 85 LEU A CA 1
ATOM 713 C C . LEU A 1 85 ? -21.583 5.124 0.105 1.00 55.81 85 LEU A C 1
ATOM 715 O O . LEU A 1 85 ? -22.294 5.772 -0.643 1.00 55.81 85 LEU A O 1
ATOM 719 N N . CYS A 1 86 ? -20.308 4.830 -0.175 1.00 54.84 86 CYS A N 1
ATOM 720 C CA . CYS A 1 86 ? -19.603 5.242 -1.399 1.00 54.84 86 CYS A CA 1
ATOM 721 C C . CYS A 1 86 ? -20.344 4.791 -2.668 1.00 54.84 86 CYS A C 1
ATOM 723 O O . CYS A 1 86 ? -20.539 5.593 -3.576 1.00 54.84 86 CYS A O 1
ATOM 725 N N . CYS A 1 87 ? -20.815 3.536 -2.694 1.00 50.28 87 CYS A N 1
ATOM 726 C CA . CYS A 1 87 ? -21.622 3.004 -3.793 1.00 50.28 87 CYS A CA 1
ATOM 727 C C . CYS A 1 87 ? -22.996 3.687 -3.908 1.00 50.28 87 CYS A C 1
ATOM 729 O O . CYS A 1 87 ? -23.504 3.834 -5.012 1.00 50.28 87 CYS A O 1
ATOM 731 N N . ILE A 1 88 ? -23.594 4.110 -2.789 1.00 52.47 88 ILE A N 1
ATOM 732 C CA . ILE A 1 88 ? -24.875 4.837 -2.771 1.00 52.47 88 ILE A CA 1
ATOM 733 C C . ILE A 1 88 ? -24.695 6.298 -3.217 1.00 52.47 88 ILE A C 1
ATOM 735 O O . ILE A 1 88 ? -25.568 6.832 -3.893 1.00 52.47 88 ILE A O 1
ATOM 739 N N . VAL A 1 89 ? -23.577 6.948 -2.869 1.00 53.84 89 VAL A N 1
ATOM 740 C CA . VAL A 1 89 ? -23.313 8.361 -3.211 1.00 53.84 89 VAL A CA 1
ATOM 741 C C . VAL A 1 89 ? -22.558 8.554 -4.531 1.00 53.84 89 VAL A C 1
ATOM 743 O O . VAL A 1 89 ? -22.207 9.680 -4.862 1.00 53.84 89 VAL A O 1
ATOM 746 N N . GLY A 1 90 ? -22.311 7.485 -5.296 1.00 40.72 90 GLY A N 1
ATOM 747 C CA . GLY A 1 90 ? -21.712 7.568 -6.635 1.00 40.72 90 GLY A CA 1
ATOM 748 C C . GLY A 1 90 ? -20.275 8.100 -6.671 1.00 4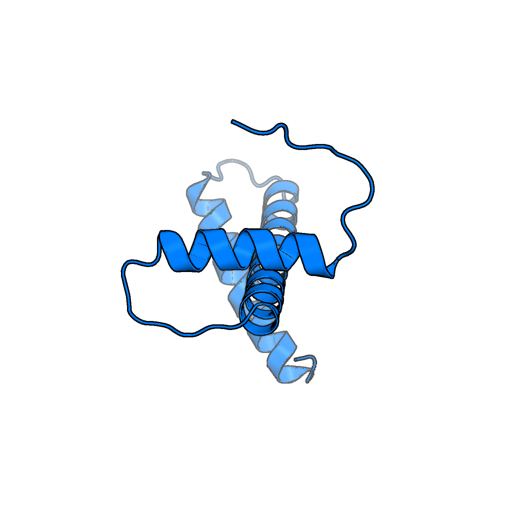0.72 90 GLY A C 1
ATOM 749 O O . GLY A 1 90 ? -19.804 8.507 -7.726 1.00 40.72 90 GLY A O 1
ATOM 750 N N . ILE A 1 91 ? -19.572 8.107 -5.536 1.00 46.19 91 ILE A N 1
ATOM 751 C CA . ILE A 1 91 ? -18.152 8.464 -5.473 1.00 46.19 91 ILE A CA 1
ATOM 752 C C . ILE A 1 91 ? -17.383 7.152 -5.616 1.00 46.19 91 ILE A C 1
ATOM 754 O O . ILE A 1 91 ? -17.148 6.442 -4.639 1.00 46.19 91 ILE A O 1
ATOM 758 N N . SER A 1 92 ? -17.074 6.746 -6.838 1.00 45.50 92 SER A N 1
ATOM 759 C CA . SER A 1 92 ? -16.141 5.652 -7.133 1.00 45.50 92 SER A CA 1
ATOM 760 C C . SER A 1 92 ? -15.322 6.017 -8.352 1.00 45.50 92 SER A C 1
ATOM 762 O O . SER A 1 92 ? -15.917 6.589 -9.289 1.00 45.50 92 SER A O 1
#

Sequence (92 aa):
MNAVQGVDQPRAIYWEIIHEYYHLHKEFDNDRNCNCLAHRWGIILEMVNKFRGWYGHVQRRAQSGTTEYCKLVTCSKTRKRNHSLCCIVGIS

Solvent-accessible surface area (backbone atoms only — not comparable to full-atom values): 5646 Å² total; per-residue (Å²): 140,81,79,88,81,76,86,84,70,56,76,65,55,58,38,48,55,52,38,55,54,47,68,74,67,53,93,62,97,72,92,72,53,47,66,57,51,53,52,52,51,49,53,51,51,51,54,52,50,52,49,52,52,44,41,51,54,56,64,71,64,70,63,82,94,66,50,72,67,57,47,52,54,51,32,55,53,49,47,55,54,52,52,54,48,30,68,72,69,69,64,123

Foldseek 3Di:
DDDDDDDDDDPVVVLVVVQVVCVVPDPDDDDDDSVNVVVVVVVVVVVVVLLVVLLVVLVVVPDPPQDPVNSVVNSVVVVVVVVVVCVVVVPD

Mean predicted aligned error: 10.67 Å